Protein AF-A0A653ESE1-F1 (afdb_monomer_lite)

Foldseek 3Di:
DDPVVVLLVVLLVLLLVVLVVQLVVQLVVCVVVVVPVCSNLVSLVVSLVCLVVVLVVVLVVCCVPPVPCSSSSVSSSCSNNVNSVVSNVCCCVPPVVSVVVVD

Secondary structure (DSSP, 8-state):
--HHHHHHHHHHHHHHHHHHHHHHHHHHHHHHTT-TTTHHHHHHHHHHHHHHHHHHHHHHHHHHH-GGGHHHHHHHHHHHHHHHHHHHHHHHHH-THHHHTT-

pLDDT: mean 84.57, std 11.59, range [42.19, 95.62]

Sequence (103 aa):
MTKTRILYVISVALGCVAAIGIWAVSGYVLFVAGLLFYAPTAGLFLGLAVALVGAPLVYLRTRRVRPQSAKLVVAFLAGVLGFLLYGCIAIVIRAPHTIIFLR

Organism: NCBI:txid486698

Structure (mmCIF, N/CA/C/O backbone):
data_AF-A0A653ESE1-F1
#
_entry.id   AF-A0A653ESE1-F1
#
loop_
_atom_site.group_PDB
_atom_site.id
_atom_site.type_symbol
_atom_site.label_atom_id
_atom_site.label_alt_id
_atom_site.label_comp_id
_atom_site.label_asym_id
_atom_site.label_entity_id
_atom_site.label_seq_id
_atom_site.pdbx_PDB_ins_code
_atom_site.Cartn_x
_atom_site.Cartn_y
_atom_site.Cartn_z
_atom_site.occupancy
_atom_site.B_iso_or_equiv
_atom_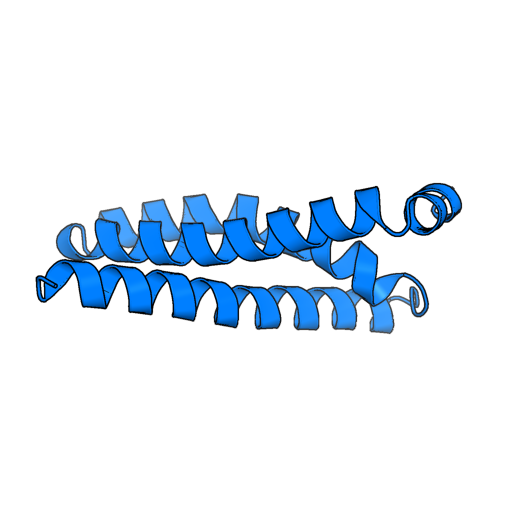site.auth_seq_id
_atom_site.auth_comp_id
_atom_site.auth_asym_id
_atom_site.auth_atom_id
_atom_site.pdbx_PDB_model_num
ATOM 1 N N . MET A 1 1 ? -2.332 14.812 25.291 1.00 58.75 1 MET A N 1
ATOM 2 C CA . MET A 1 1 ? -3.092 14.082 24.242 1.00 58.75 1 MET A CA 1
ATOM 3 C C . MET A 1 1 ? -3.993 13.051 24.911 1.00 58.75 1 MET A C 1
ATOM 5 O O . MET A 1 1 ? -3.522 12.363 25.802 1.00 58.75 1 MET A O 1
ATOM 9 N N . THR A 1 2 ? -5.264 12.932 24.521 1.00 80.50 2 THR A N 1
ATOM 10 C CA . THR A 1 2 ? -6.164 11.891 25.056 1.00 80.50 2 THR A CA 1
ATOM 11 C C . THR A 1 2 ? -5.777 10.505 24.519 1.00 80.50 2 THR A C 1
ATOM 13 O O . THR A 1 2 ? -5.351 10.392 23.369 1.00 80.50 2 THR A O 1
ATOM 16 N N . LYS A 1 3 ? -5.935 9.442 25.324 1.00 81.00 3 LYS A N 1
ATOM 17 C CA . LYS A 1 3 ? -5.583 8.042 24.978 1.00 81.00 3 LYS A CA 1
ATOM 18 C C . LYS A 1 3 ? -6.109 7.615 23.598 1.00 81.00 3 LYS A C 1
ATOM 20 O O . LYS A 1 3 ? -5.410 6.961 22.831 1.00 81.00 3 LYS A O 1
ATOM 25 N N . THR A 1 4 ? -7.309 8.067 23.246 1.00 82.00 4 THR A N 1
ATOM 26 C CA . THR A 1 4 ? -7.939 7.826 21.944 1.00 82.00 4 THR A CA 1
ATOM 27 C C . THR A 1 4 ? -7.156 8.453 20.788 1.00 82.00 4 THR A C 1
ATOM 29 O O . THR A 1 4 ? -6.921 7.775 19.795 1.00 82.00 4 THR A O 1
ATOM 32 N N . ARG A 1 5 ? -6.685 9.706 20.904 1.00 85.12 5 ARG A N 1
ATOM 33 C CA . ARG A 1 5 ? -5.880 10.359 19.849 1.00 85.12 5 ARG A CA 1
ATOM 34 C C . ARG A 1 5 ? -4.577 9.614 19.568 1.00 85.12 5 ARG A C 1
ATOM 36 O O . ARG A 1 5 ? -4.183 9.518 18.414 1.00 85.12 5 ARG A O 1
ATOM 43 N N . ILE A 1 6 ? -3.936 9.072 20.602 1.00 89.19 6 ILE A N 1
ATOM 44 C CA . ILE A 1 6 ? -2.690 8.308 20.455 1.00 89.19 6 ILE A CA 1
ATOM 45 C C . ILE A 1 6 ? -2.941 7.047 19.622 1.00 89.19 6 ILE A C 1
ATOM 47 O O . ILE A 1 6 ? -2.221 6.791 18.662 1.00 89.19 6 ILE A O 1
ATOM 51 N N . LEU A 1 7 ? -4.015 6.310 19.921 1.00 89.75 7 LEU A N 1
ATOM 52 C CA . LEU A 1 7 ? -4.405 5.127 19.150 1.00 89.75 7 LEU A CA 1
ATOM 53 C C . LEU A 1 7 ? -4.708 5.459 17.683 1.00 89.75 7 LEU A C 1
ATOM 55 O O . LEU A 1 7 ? -4.342 4.691 16.800 1.00 89.75 7 LEU A O 1
ATOM 59 N N . TYR A 1 8 ? -5.321 6.614 17.411 1.00 88.88 8 TYR A N 1
ATOM 60 C CA . TYR A 1 8 ? -5.529 7.090 16.042 1.00 88.88 8 TYR A CA 1
ATOM 61 C C . TYR A 1 8 ? -4.211 7.323 15.303 1.00 88.88 8 TYR A C 1
ATOM 63 O O . TYR A 1 8 ? -4.054 6.835 14.188 1.00 88.88 8 TYR A O 1
ATOM 71 N N . VAL A 1 9 ? -3.262 8.032 15.919 1.00 91.19 9 VAL A N 1
ATOM 72 C CA . VAL A 1 9 ? -1.953 8.313 15.306 1.00 91.19 9 VAL A CA 1
ATOM 73 C C . VAL A 1 9 ? -1.187 7.019 15.040 1.00 91.19 9 VAL A C 1
ATOM 75 O O . VAL A 1 9 ? -0.680 6.831 13.937 1.00 91.19 9 VAL A O 1
ATOM 78 N N . ILE A 1 10 ? -1.167 6.097 16.006 1.00 93.50 10 ILE A N 1
ATOM 79 C CA . ILE A 1 10 ? -0.543 4.776 15.840 1.00 93.50 10 ILE A CA 1
ATOM 80 C C . ILE A 1 10 ? -1.204 4.013 14.689 1.00 93.50 10 ILE A C 1
ATOM 82 O O . ILE A 1 10 ? -0.515 3.421 13.864 1.00 93.50 10 ILE A O 1
ATOM 86 N N . SER A 1 11 ? -2.533 4.055 14.598 1.00 92.81 11 SER A N 1
ATOM 87 C CA . SER A 1 11 ? -3.273 3.385 13.531 1.00 92.81 11 SER A CA 1
ATOM 88 C C . SER A 1 11 ? -2.944 3.953 12.149 1.00 92.81 11 SER A C 1
ATOM 90 O O . SER A 1 11 ? -2.754 3.183 11.212 1.00 92.81 11 SER A O 1
ATOM 92 N N . VAL A 1 12 ? -2.835 5.279 12.018 1.00 93.00 12 VAL A N 1
ATOM 93 C CA . VAL A 1 12 ? -2.393 5.932 10.773 1.00 93.00 12 VAL A CA 1
ATOM 94 C C . VAL A 1 12 ? -0.964 5.514 10.430 1.00 93.00 12 VAL A C 1
ATOM 96 O O . VAL A 1 12 ? -0.705 5.126 9.295 1.00 93.00 12 VAL A O 1
ATOM 99 N N . ALA A 1 13 ? -0.051 5.533 11.405 1.00 93.94 13 ALA A N 1
ATOM 100 C CA . ALA A 1 13 ? 1.343 5.140 11.202 1.00 93.94 13 ALA A CA 1
ATOM 101 C C . ALA A 1 13 ? 1.468 3.677 10.747 1.00 93.94 13 ALA A C 1
ATOM 103 O O . ALA A 1 13 ? 2.188 3.388 9.793 1.00 93.94 13 ALA A O 1
ATOM 104 N N . LEU A 1 14 ? 0.709 2.766 11.364 1.00 94.75 14 LEU A N 1
ATOM 105 C CA . LEU A 1 14 ? 0.600 1.373 10.923 1.00 94.75 14 LEU A CA 1
ATOM 106 C C . LEU A 1 14 ? 0.061 1.273 9.491 1.00 94.75 14 LEU A C 1
ATOM 108 O O . LEU A 1 14 ? 0.534 0.441 8.721 1.00 94.75 14 LEU A O 1
ATOM 112 N N . GLY A 1 15 ? -0.886 2.136 9.120 1.00 92.50 15 GLY A N 1
ATOM 113 C CA . GLY A 1 15 ? -1.376 2.254 7.749 1.00 92.50 15 GLY A CA 1
ATOM 114 C C . GLY A 1 15 ? -0.274 2.638 6.762 1.00 92.50 15 GLY A C 1
ATOM 115 O O . GLY A 1 15 ? -0.135 2.005 5.719 1.00 92.50 15 GLY A O 1
ATOM 116 N N . CYS A 1 16 ? 0.569 3.613 7.107 1.00 93.94 16 CYS A N 1
ATOM 117 C CA . CYS A 1 16 ? 1.720 3.987 6.280 1.00 93.94 16 CYS A CA 1
ATOM 118 C C . CYS A 1 16 ? 2.712 2.824 6.120 1.00 93.94 16 CYS A C 1
ATOM 120 O O . CYS A 1 16 ? 3.180 2.563 5.015 1.00 93.94 16 CYS A O 1
ATOM 122 N N . VAL A 1 17 ? 2.997 2.082 7.195 1.00 95.62 17 VAL A N 1
ATOM 123 C CA . VAL A 1 17 ? 3.867 0.892 7.133 1.00 95.62 17 VAL A CA 1
ATOM 124 C C . VAL A 1 17 ? 3.265 -0.182 6.223 1.00 95.62 17 VAL A C 1
ATOM 126 O O . VAL A 1 17 ? 3.964 -0.753 5.387 1.00 95.62 17 VAL A O 1
ATOM 129 N N . ALA A 1 18 ? 1.957 -0.424 6.323 1.00 94.00 18 ALA A N 1
ATOM 130 C CA . ALA A 1 18 ? 1.267 -1.357 5.439 1.00 94.00 18 ALA A CA 1
ATOM 131 C C . ALA A 1 18 ? 1.309 -0.908 3.968 1.00 94.00 18 ALA A C 1
ATOM 133 O O . ALA A 1 18 ? 1.486 -1.746 3.084 1.00 94.00 18 ALA A O 1
ATOM 134 N N . ALA A 1 19 ? 1.214 0.396 3.692 1.00 93.00 19 ALA A N 1
ATOM 135 C CA . ALA A 1 19 ? 1.365 0.927 2.340 1.00 93.00 19 ALA A CA 1
ATOM 136 C C . ALA A 1 19 ? 2.753 0.674 1.740 1.00 93.00 19 ALA A C 1
ATOM 138 O O . ALA A 1 19 ? 2.835 0.367 0.553 1.00 93.00 19 ALA A O 1
ATOM 139 N N . ILE A 1 20 ? 3.823 0.730 2.541 1.00 93.50 20 ILE A N 1
ATOM 140 C CA . ILE A 1 20 ? 5.173 0.353 2.086 1.00 93.50 20 ILE A CA 1
ATOM 141 C C . ILE A 1 20 ? 5.188 -1.115 1.644 1.00 93.50 20 ILE A C 1
ATOM 143 O O . ILE A 1 20 ? 5.725 -1.429 0.585 1.00 93.50 20 ILE A O 1
ATOM 147 N N . GLY A 1 21 ? 4.550 -2.003 2.412 1.00 92.38 21 GLY A N 1
ATOM 148 C CA . GLY A 1 21 ? 4.408 -3.413 2.042 1.00 92.38 21 GLY A CA 1
ATOM 149 C C . GLY A 1 21 ? 3.620 -3.608 0.743 1.00 92.38 21 GLY A C 1
ATOM 150 O O . GLY A 1 21 ? 4.075 -4.320 -0.149 1.00 92.38 21 GLY A O 1
ATOM 151 N N . ILE A 1 22 ? 2.475 -2.933 0.599 1.00 92.94 22 ILE A N 1
ATOM 152 C CA . ILE A 1 22 ? 1.651 -2.979 -0.623 1.00 92.94 22 ILE A CA 1
ATOM 153 C C . ILE A 1 22 ? 2.453 -2.497 -1.835 1.00 92.94 22 ILE A C 1
ATOM 155 O O . ILE A 1 22 ? 2.428 -3.139 -2.886 1.00 92.94 22 ILE A O 1
ATOM 159 N N . TRP A 1 23 ? 3.184 -1.393 -1.688 1.00 93.50 23 TRP A N 1
ATOM 160 C CA . TRP A 1 23 ? 4.048 -0.858 -2.732 1.00 93.50 23 TRP A CA 1
ATOM 161 C C . TRP A 1 23 ? 5.162 -1.837 -3.115 1.00 93.50 23 TRP A C 1
ATOM 163 O O . TRP A 1 23 ? 5.332 -2.127 -4.297 1.00 93.50 23 TRP A O 1
ATOM 173 N N . ALA A 1 24 ? 5.880 -2.388 -2.134 1.00 91.56 24 ALA A N 1
ATOM 174 C CA . ALA A 1 24 ? 6.982 -3.315 -2.373 1.00 91.56 24 ALA A CA 1
ATOM 175 C C . ALA A 1 24 ? 6.512 -4.593 -3.083 1.00 91.56 24 ALA A C 1
ATOM 177 O O . ALA A 1 24 ? 7.136 -5.020 -4.053 1.00 91.56 24 ALA A O 1
ATOM 178 N N . VAL A 1 25 ? 5.382 -5.169 -2.656 1.00 93.25 25 VAL A N 1
ATOM 179 C CA . VAL A 1 25 ? 4.780 -6.340 -3.315 1.00 93.25 25 VAL A CA 1
ATOM 180 C C . VAL A 1 25 ? 4.349 -5.995 -4.740 1.00 93.25 25 VAL A C 1
ATOM 182 O O . VAL A 1 25 ? 4.641 -6.748 -5.665 1.00 93.25 25 VAL A O 1
ATOM 185 N N . SER A 1 26 ? 3.714 -4.839 -4.940 1.00 90.62 26 SER A N 1
ATOM 186 C CA . SER A 1 26 ? 3.297 -4.380 -6.273 1.00 90.62 26 SER A CA 1
ATOM 187 C C . SER A 1 26 ? 4.497 -4.184 -7.205 1.00 90.62 26 SER A C 1
ATOM 189 O O . SER A 1 26 ? 4.468 -4.621 -8.353 1.00 90.62 26 SER A O 1
ATOM 191 N N . GLY A 1 27 ? 5.579 -3.585 -6.701 1.00 87.56 27 GLY A N 1
ATOM 192 C CA . GLY A 1 27 ? 6.834 -3.435 -7.433 1.00 87.56 27 GLY A CA 1
ATOM 193 C C . GLY A 1 27 ? 7.486 -4.779 -7.755 1.00 87.56 27 GLY A C 1
ATOM 194 O O . GLY A 1 27 ? 7.920 -4.989 -8.883 1.00 87.56 27 GLY A O 1
ATOM 195 N N . TYR A 1 28 ? 7.493 -5.725 -6.815 1.00 89.50 28 TYR A N 1
ATOM 196 C CA . TYR A 1 28 ? 8.024 -7.069 -7.051 1.00 89.50 28 TYR A CA 1
ATOM 197 C C . TYR A 1 28 ? 7.244 -7.823 -8.137 1.00 89.50 28 TYR A C 1
ATOM 199 O O . TYR A 1 28 ? 7.850 -8.414 -9.026 1.00 89.50 28 TYR A O 1
ATOM 207 N N . VAL A 1 29 ? 5.909 -7.759 -8.123 1.00 88.75 29 VAL A N 1
ATOM 208 C CA . VAL A 1 29 ? 5.073 -8.373 -9.172 1.00 88.75 29 VAL A CA 1
ATOM 209 C C . VAL A 1 29 ? 5.417 -7.802 -10.551 1.00 88.75 29 VAL A C 1
ATOM 211 O O . VAL A 1 29 ? 5.580 -8.556 -11.507 1.00 88.75 29 VAL A O 1
ATOM 214 N N . LEU A 1 30 ? 5.594 -6.483 -10.652 1.00 87.19 30 LEU A N 1
ATOM 215 C CA . LEU A 1 30 ? 5.978 -5.822 -11.904 1.00 87.19 30 LEU A CA 1
ATOM 216 C C . LEU A 1 30 ? 7.408 -6.161 -12.338 1.00 87.19 30 LEU A C 1
ATOM 218 O O . LEU A 1 30 ? 7.671 -6.304 -13.531 1.00 87.19 30 LEU A O 1
ATOM 222 N N . PHE A 1 31 ? 8.321 -6.326 -11.382 1.00 86.50 31 PHE A N 1
ATOM 223 C CA . PHE A 1 31 ? 9.685 -6.779 -11.636 1.00 86.50 31 PHE A CA 1
ATOM 224 C C . PHE A 1 31 ? 9.696 -8.189 -12.234 1.00 86.50 31 PHE A C 1
ATOM 226 O O . PHE A 1 31 ? 10.325 -8.411 -13.266 1.00 86.50 31 PHE A O 1
ATOM 233 N N . VAL A 1 32 ? 8.951 -9.123 -11.633 1.00 87.44 32 VAL A N 1
ATOM 234 C CA . VAL A 1 32 ? 8.805 -10.499 -12.138 1.00 87.44 32 VAL A CA 1
ATOM 235 C C . VAL A 1 32 ? 8.135 -10.516 -13.517 1.00 87.44 32 VAL A C 1
ATOM 237 O O . VAL A 1 32 ? 8.491 -11.336 -14.358 1.00 87.44 32 VAL A O 1
ATOM 240 N N . ALA A 1 33 ? 7.226 -9.576 -13.786 1.00 85.12 33 ALA A N 1
ATOM 241 C CA . ALA A 1 33 ? 6.603 -9.392 -15.097 1.00 85.12 33 ALA A CA 1
ATOM 242 C C . ALA A 1 33 ? 7.517 -8.721 -16.149 1.00 85.12 33 ALA A C 1
ATOM 244 O O . ALA A 1 33 ? 7.082 -8.505 -17.279 1.00 85.12 33 ALA A O 1
ATOM 245 N N . GLY A 1 34 ? 8.766 -8.380 -15.807 1.00 82.44 34 GLY A N 1
ATOM 246 C CA . GLY A 1 34 ? 9.756 -7.828 -16.738 1.00 82.44 34 GLY A CA 1
ATOM 247 C C . GLY A 1 34 ? 9.804 -6.297 -16.829 1.00 82.44 34 GLY A C 1
ATOM 248 O O . GLY A 1 34 ? 10.608 -5.766 -17.592 1.00 82.44 34 GLY A O 1
ATOM 249 N N . LEU A 1 35 ? 9.023 -5.555 -16.033 1.00 75.94 35 LEU A N 1
ATOM 250 C CA . LEU A 1 35 ? 8.997 -4.079 -16.038 1.00 75.94 35 LEU A CA 1
ATOM 251 C C . LEU A 1 35 ? 10.064 -3.440 -15.125 1.00 75.94 35 LEU A C 1
ATOM 253 O O . LEU A 1 35 ? 9.804 -2.451 -14.443 1.00 75.94 35 LEU A O 1
ATOM 257 N N . LEU A 1 36 ? 11.281 -3.983 -15.123 1.00 68.44 36 LEU A N 1
ATOM 258 C CA . LEU A 1 36 ? 12.380 -3.659 -14.196 1.00 68.44 36 LEU A CA 1
ATOM 259 C C . LEU A 1 36 ? 12.591 -2.158 -13.911 1.00 68.44 36 LEU A C 1
ATOM 261 O O . LEU A 1 36 ? 12.697 -1.768 -12.750 1.00 68.44 36 LEU A O 1
ATOM 265 N N . PHE A 1 37 ? 12.614 -1.310 -14.944 1.00 68.75 37 PHE A N 1
ATOM 266 C CA . PHE A 1 37 ? 12.867 0.132 -14.796 1.00 68.75 37 PHE A CA 1
ATOM 267 C C . PHE A 1 37 ? 11.663 0.933 -14.275 1.00 68.75 37 PHE A C 1
ATOM 269 O O . PHE A 1 37 ? 11.848 1.974 -13.645 1.00 68.75 37 PHE A O 1
ATOM 276 N N . TYR A 1 38 ? 10.437 0.451 -14.500 1.00 71.62 38 TYR A N 1
ATOM 277 C CA . TYR A 1 38 ? 9.197 1.146 -14.125 1.00 71.62 38 TYR A CA 1
ATOM 278 C C . TYR A 1 38 ? 8.523 0.539 -12.894 1.00 71.62 38 TYR A C 1
ATOM 280 O O . TYR A 1 38 ? 7.603 1.130 -12.338 1.00 71.62 38 TYR A O 1
ATOM 288 N N . ALA A 1 39 ? 8.978 -0.624 -12.431 1.00 78.12 39 ALA A N 1
ATOM 289 C CA . ALA A 1 39 ? 8.407 -1.335 -11.295 1.00 78.12 39 ALA A CA 1
ATOM 290 C C . ALA A 1 39 ? 8.262 -0.481 -10.015 1.00 78.12 39 ALA A C 1
ATOM 292 O O . ALA A 1 39 ? 7.205 -0.562 -9.386 1.00 78.12 39 ALA A O 1
ATOM 293 N N . PRO A 1 40 ? 9.223 0.385 -9.626 1.00 78.88 40 PRO A N 1
ATOM 294 C CA . PRO A 1 40 ? 9.074 1.209 -8.425 1.00 78.88 40 PRO A CA 1
ATOM 295 C C . PRO A 1 40 ? 7.983 2.276 -8.570 1.00 78.88 40 PRO A C 1
ATOM 297 O O . PRO A 1 40 ? 7.245 2.541 -7.621 1.00 78.88 40 PRO A O 1
ATOM 300 N N . THR A 1 41 ? 7.865 2.886 -9.752 1.00 83.00 41 THR A N 1
ATOM 301 C CA . THR A 1 41 ? 6.900 3.959 -10.015 1.00 83.00 41 THR A CA 1
ATOM 302 C C . THR A 1 41 ? 5.515 3.388 -10.287 1.00 83.00 41 THR A C 1
ATOM 304 O O . THR A 1 41 ? 4.563 3.727 -9.584 1.00 83.00 41 THR A O 1
ATOM 307 N N . ALA A 1 42 ? 5.397 2.451 -11.226 1.00 83.44 42 ALA A N 1
ATOM 308 C CA . ALA A 1 42 ? 4.156 1.745 -11.527 1.00 83.44 42 ALA A CA 1
ATOM 309 C C . ALA A 1 42 ? 3.639 0.936 -10.324 1.00 83.44 42 ALA A C 1
ATOM 311 O O . ALA A 1 42 ? 2.428 0.826 -10.137 1.00 83.44 42 ALA A O 1
ATOM 312 N N . GLY A 1 43 ? 4.527 0.456 -9.448 1.00 86.06 43 GLY A N 1
ATOM 313 C CA . GLY A 1 43 ? 4.160 -0.214 -8.202 1.00 86.06 43 GLY A CA 1
ATOM 314 C C . GLY A 1 43 ? 3.386 0.682 -7.232 1.00 86.06 43 GLY A C 1
ATOM 315 O O . GLY A 1 43 ? 2.525 0.179 -6.513 1.00 86.06 43 GLY A O 1
ATOM 316 N N . LEU A 1 44 ? 3.625 2.002 -7.221 1.00 88.88 44 LEU A N 1
ATOM 317 C CA . LEU A 1 44 ? 2.841 2.938 -6.397 1.00 88.88 44 LEU A CA 1
ATOM 318 C C . LEU A 1 44 ? 1.417 3.084 -6.928 1.00 88.88 44 LEU A C 1
ATOM 320 O O . LEU A 1 44 ? 0.470 3.013 -6.147 1.00 88.88 44 LEU A O 1
ATOM 324 N N . PHE A 1 45 ? 1.259 3.224 -8.245 1.00 89.25 45 PHE A N 1
ATOM 325 C CA . PHE A 1 45 ? -0.057 3.320 -8.880 1.00 89.25 45 PHE A CA 1
ATOM 326 C C . PHE A 1 45 ? -0.844 2.013 -8.761 1.00 89.25 45 PHE A C 1
ATOM 328 O O . PHE A 1 45 ? -2.025 2.034 -8.416 1.00 89.25 45 PHE A O 1
ATOM 335 N N . LEU A 1 46 ? -0.186 0.872 -8.980 1.00 89.31 46 LEU A N 1
ATOM 336 C CA . LEU A 1 46 ? -0.791 -0.445 -8.804 1.00 89.31 46 LEU A CA 1
ATOM 337 C C . LEU A 1 46 ? -1.184 -0.673 -7.340 1.00 89.31 46 LEU A C 1
ATOM 339 O O . LEU A 1 46 ? -2.315 -1.063 -7.057 1.00 89.31 46 LEU A O 1
ATOM 343 N N . GLY A 1 47 ? -0.288 -0.352 -6.404 1.00 89.56 47 GLY A N 1
ATOM 344 C CA . GLY A 1 47 ? -0.564 -0.430 -4.974 1.00 89.56 47 GLY A CA 1
ATOM 345 C C . GLY A 1 47 ? -1.736 0.458 -4.555 1.00 89.56 47 GLY A C 1
ATOM 346 O O . GLY A 1 47 ? -2.587 0.027 -3.777 1.00 89.56 47 GLY A O 1
ATOM 347 N N . LEU A 1 48 ? -1.834 1.670 -5.112 1.00 92.00 48 LEU A N 1
ATOM 348 C CA . LEU A 1 48 ? -2.962 2.576 -4.895 1.00 92.00 48 LEU A CA 1
ATOM 349 C C . LEU A 1 48 ? -4.271 1.997 -5.444 1.00 92.00 48 LEU A C 1
ATOM 351 O O . LEU A 1 48 ? -5.285 2.038 -4.748 1.00 92.00 48 LEU A O 1
ATOM 355 N N . ALA A 1 49 ? -4.257 1.424 -6.649 1.00 92.00 49 ALA A N 1
ATOM 356 C CA . ALA A 1 49 ? -5.430 0.782 -7.239 1.00 92.00 49 ALA A CA 1
ATOM 357 C C . ALA A 1 49 ? -5.919 -0.393 -6.375 1.00 92.00 49 ALA A C 1
ATOM 359 O O . ALA A 1 49 ? -7.107 -0.483 -6.054 1.00 92.00 49 ALA A O 1
ATOM 360 N N . VAL A 1 50 ? -4.997 -1.243 -5.914 1.00 92.25 50 VAL A N 1
ATOM 361 C CA . VAL A 1 50 ? -5.304 -2.353 -4.999 1.00 92.25 50 VAL A CA 1
ATOM 362 C C . VAL A 1 50 ? -5.863 -1.828 -3.676 1.00 92.25 50 VAL A C 1
ATOM 364 O O . VAL A 1 50 ? -6.867 -2.345 -3.183 1.00 92.25 50 VAL A O 1
ATOM 367 N N . ALA A 1 51 ? -5.268 -0.777 -3.110 1.00 91.88 51 ALA A N 1
ATOM 368 C CA . ALA A 1 51 ? -5.735 -0.175 -1.866 1.00 91.88 51 ALA A CA 1
ATOM 369 C C . ALA A 1 51 ? -7.131 0.454 -2.006 1.00 91.88 51 ALA A C 1
ATOM 371 O O . ALA A 1 51 ? -7.940 0.317 -1.092 1.00 91.88 51 ALA A O 1
ATOM 372 N N . LEU A 1 52 ? -7.453 1.089 -3.136 1.00 91.75 52 LEU A N 1
ATOM 373 C CA . LEU A 1 52 ? -8.769 1.687 -3.391 1.00 91.75 52 LEU A CA 1
ATOM 374 C C . LEU A 1 52 ? -9.888 0.647 -3.485 1.00 91.75 52 LEU A C 1
ATOM 376 O O . LEU A 1 52 ? -10.999 0.911 -3.030 1.00 91.75 52 LEU A O 1
ATOM 380 N N . VAL A 1 53 ? -9.600 -0.539 -4.024 1.00 93.12 53 VAL A N 1
ATOM 381 C CA . VAL A 1 53 ? -10.565 -1.649 -4.084 1.00 93.12 53 VAL A CA 1
ATOM 382 C C . VAL A 1 53 ? -10.617 -2.404 -2.750 1.00 93.12 53 VAL A C 1
ATOM 384 O O . VAL A 1 53 ? -11.690 -2.769 -2.268 1.00 93.12 53 VAL A O 1
ATOM 387 N N . GLY A 1 54 ? -9.467 -2.610 -2.107 1.00 89.00 54 GLY A N 1
ATOM 388 C CA . GLY A 1 54 ? -9.354 -3.334 -0.842 1.00 89.00 54 GLY A CA 1
ATOM 389 C C . GLY A 1 54 ? -9.904 -2.566 0.363 1.00 89.00 54 GLY A C 1
ATOM 390 O O . GLY A 1 54 ? -10.552 -3.158 1.225 1.00 89.00 54 GLY A O 1
ATOM 391 N N . ALA A 1 55 ? -9.703 -1.249 0.427 1.00 88.56 55 ALA A N 1
ATOM 392 C CA . ALA A 1 55 ? -10.152 -0.398 1.530 1.00 88.56 55 ALA A CA 1
ATOM 393 C C . ALA A 1 55 ? -11.664 -0.482 1.817 1.00 88.56 55 ALA A C 1
ATOM 395 O O . ALA A 1 55 ? -12.019 -0.720 2.978 1.00 88.56 55 ALA A O 1
ATOM 396 N N . PRO A 1 56 ? -12.578 -0.345 0.832 1.00 89.19 56 PRO A N 1
ATOM 397 C CA . PRO A 1 56 ? -14.008 -0.476 1.086 1.00 89.19 56 PRO A CA 1
ATOM 398 C C . PRO A 1 56 ? -14.374 -1.893 1.534 1.00 89.19 56 PRO A C 1
ATOM 400 O O . PRO A 1 56 ? -15.185 -2.044 2.446 1.00 89.19 56 PRO A O 1
ATOM 403 N N . LEU A 1 57 ? -13.737 -2.933 0.983 1.00 90.56 57 LEU A N 1
ATOM 404 C CA . LEU A 1 57 ? -13.967 -4.320 1.404 1.00 90.56 57 LEU A CA 1
ATOM 405 C C . LEU A 1 57 ? -13.553 -4.543 2.865 1.00 90.56 57 LEU A C 1
ATOM 407 O O . LEU A 1 57 ? -14.325 -5.095 3.656 1.00 90.56 57 LEU A O 1
ATOM 411 N N . VAL A 1 58 ? -12.368 -4.065 3.252 1.00 88.75 58 VAL A N 1
ATOM 412 C CA . VAL A 1 58 ? -11.859 -4.143 4.630 1.00 88.75 58 VAL A CA 1
ATOM 413 C C . VAL A 1 58 ? -12.749 -3.346 5.581 1.00 88.75 58 VAL A C 1
ATOM 415 O O . VAL A 1 58 ? -13.091 -3.838 6.661 1.00 88.75 58 VAL A O 1
ATOM 418 N N . TYR A 1 59 ? -13.184 -2.151 5.180 1.00 88.69 59 TYR A N 1
ATOM 419 C CA . TYR A 1 59 ? -14.088 -1.327 5.975 1.00 88.69 59 TYR A CA 1
ATOM 420 C C . TYR A 1 59 ? -15.447 -2.003 6.188 1.00 88.69 59 TYR A C 1
ATOM 422 O O . TYR A 1 59 ? -15.884 -2.143 7.332 1.00 88.69 59 TYR A O 1
ATOM 430 N N . LEU A 1 60 ? -16.099 -2.471 5.118 1.00 89.00 60 LEU A N 1
ATOM 431 C CA . LEU A 1 60 ? -17.407 -3.129 5.195 1.00 89.00 60 LEU A CA 1
ATOM 432 C C . LEU A 1 60 ? -17.340 -4.400 6.044 1.00 89.00 60 LEU A C 1
ATOM 434 O O . LEU A 1 60 ? -18.197 -4.607 6.909 1.00 89.00 60 LEU A O 1
ATOM 438 N N . ARG A 1 61 ? -16.300 -5.221 5.854 1.00 89.00 61 ARG A N 1
ATOM 439 C CA . ARG A 1 61 ? -16.085 -6.436 6.649 1.00 89.00 61 ARG A CA 1
ATOM 440 C C . ARG A 1 61 ? -15.873 -6.103 8.124 1.00 89.00 61 ARG A C 1
ATOM 442 O O . ARG A 1 61 ? -16.525 -6.693 8.982 1.00 89.00 61 ARG A O 1
ATOM 449 N N . THR A 1 62 ? -15.020 -5.128 8.430 1.00 87.00 62 THR A N 1
ATOM 450 C CA . THR A 1 62 ? -14.742 -4.736 9.821 1.00 87.00 62 THR A CA 1
ATOM 451 C C . THR A 1 62 ? -15.977 -4.139 10.483 1.00 87.00 62 THR A C 1
ATOM 453 O O . THR A 1 62 ? -16.294 -4.500 11.613 1.00 87.00 62 THR A O 1
ATOM 456 N N . ARG A 1 63 ? -16.723 -3.277 9.786 1.00 85.62 63 ARG A N 1
ATOM 457 C CA . ARG A 1 63 ? -17.946 -2.667 10.320 1.00 85.62 63 ARG A CA 1
ATOM 458 C C . ARG A 1 63 ? -18.994 -3.717 10.692 1.00 85.62 63 ARG A C 1
ATOM 460 O O . ARG A 1 63 ? -19.667 -3.543 11.703 1.00 85.62 63 ARG A O 1
ATOM 467 N N . ARG A 1 64 ? -19.107 -4.798 9.910 1.00 84.12 64 ARG A N 1
ATOM 468 C CA . ARG A 1 64 ? -20.015 -5.918 10.205 1.00 84.12 64 ARG A CA 1
ATOM 469 C C . ARG A 1 64 ? -19.576 -6.739 11.421 1.00 84.12 64 ARG A C 1
ATOM 471 O O . ARG A 1 64 ? -20.429 -7.144 12.196 1.00 84.12 64 ARG A O 1
ATOM 478 N N . VAL A 1 65 ? -18.273 -6.982 11.594 1.00 85.94 65 VAL A N 1
ATOM 479 C CA . VAL A 1 65 ? -17.764 -7.891 12.643 1.00 85.94 65 VAL A CA 1
ATOM 480 C C . VAL A 1 65 ? -17.461 -7.167 13.962 1.00 85.94 65 VAL A C 1
ATOM 482 O O . VAL A 1 65 ? -17.708 -7.715 15.032 1.00 85.94 65 VAL A O 1
ATOM 485 N N . ARG A 1 66 ? -16.911 -5.945 13.918 1.00 82.19 66 ARG A N 1
ATOM 486 C CA . ARG A 1 66 ? -16.513 -5.153 15.100 1.00 82.19 66 ARG A CA 1
ATOM 487 C C . ARG A 1 66 ? -16.775 -3.651 14.892 1.00 82.19 66 ARG A C 1
ATOM 489 O O . ARG A 1 66 ? -15.847 -2.900 14.574 1.00 82.19 66 ARG A O 1
ATOM 496 N N . PRO A 1 67 ? -18.007 -3.166 15.130 1.00 76.12 67 PRO A N 1
ATOM 497 C CA . PRO A 1 67 ? -18.371 -1.767 14.889 1.00 76.12 67 PRO A CA 1
ATOM 498 C C . PRO A 1 67 ? -17.603 -0.772 15.776 1.00 76.12 67 PRO A C 1
ATOM 500 O O . PRO A 1 67 ? -17.304 0.337 15.338 1.00 76.12 67 PRO A O 1
ATOM 503 N N . GLN A 1 68 ? -17.210 -1.173 16.989 1.00 77.25 68 GLN A N 1
ATOM 504 C CA . GLN A 1 68 ? -16.443 -0.326 17.914 1.00 77.25 68 GLN A CA 1
ATOM 505 C C . GLN A 1 68 ? -15.022 -0.006 17.407 1.00 77.25 68 GLN A C 1
ATOM 507 O O . GLN A 1 68 ? -14.487 1.059 17.708 1.0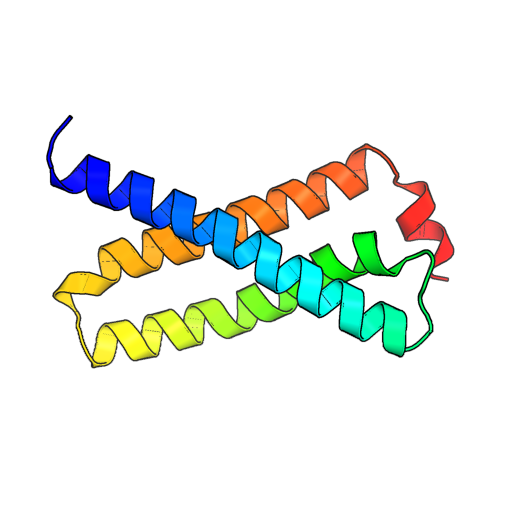0 77.25 68 GLN A O 1
ATOM 512 N N . SER A 1 69 ? -14.422 -0.882 1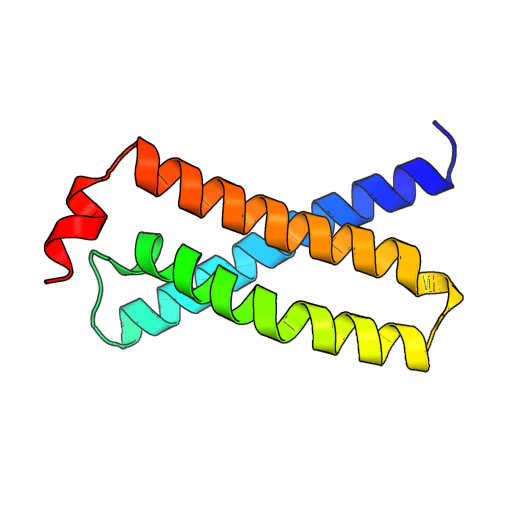6.590 1.00 80.44 69 SER A N 1
ATOM 513 C CA . SER A 1 69 ? -13.068 -0.703 16.037 1.00 80.44 69 SER A CA 1
ATOM 514 C C . SER A 1 69 ? -13.049 -0.011 14.669 1.00 80.44 69 SER A C 1
ATOM 516 O O . SER A 1 69 ? -11.976 0.342 14.179 1.00 80.44 69 SER A O 1
ATOM 518 N N . ALA A 1 70 ? -14.214 0.228 14.055 1.00 83.06 70 ALA A N 1
ATOM 519 C CA . ALA A 1 70 ? -14.316 0.776 12.700 1.00 83.06 70 ALA A CA 1
ATOM 520 C C . ALA A 1 70 ? -13.603 2.131 12.548 1.00 83.06 70 ALA A C 1
ATOM 522 O O . ALA A 1 70 ? -12.997 2.409 11.519 1.00 83.06 70 ALA A O 1
ATOM 523 N N . LYS A 1 71 ? -13.615 2.949 13.604 1.00 85.25 71 LYS A N 1
ATOM 524 C CA . LYS A 1 71 ? -12.943 4.253 13.655 1.00 85.25 71 LYS A CA 1
ATOM 525 C C . LYS A 1 71 ? -11.420 4.166 13.495 1.00 85.25 71 LYS A C 1
ATOM 527 O O . LYS A 1 71 ? -10.839 4.982 12.786 1.00 85.25 71 LYS A O 1
ATOM 532 N N . LEU A 1 72 ? -10.789 3.175 14.127 1.00 87.19 72 LEU A N 1
ATOM 533 C CA . LEU A 1 72 ? -9.349 2.938 14.001 1.00 87.19 72 LEU A CA 1
ATOM 534 C C . LEU A 1 72 ? -9.024 2.356 12.623 1.00 87.19 72 LEU A C 1
ATOM 536 O O . LEU A 1 72 ? -8.078 2.793 11.984 1.00 87.19 72 LEU A O 1
ATOM 540 N N . VAL A 1 73 ? -9.866 1.461 12.100 1.00 89.12 73 VAL A N 1
ATOM 541 C CA . VAL A 1 73 ? -9.680 0.929 10.740 1.00 89.12 73 VAL A CA 1
ATOM 542 C C . VAL A 1 73 ? -9.758 2.026 9.681 1.00 89.12 73 VAL A C 1
ATOM 544 O O . VAL A 1 73 ? -8.941 2.035 8.770 1.00 89.12 73 VAL A O 1
ATOM 547 N N . VAL A 1 74 ? -10.661 3.000 9.818 1.00 90.12 74 VAL A N 1
ATOM 548 C CA . VAL A 1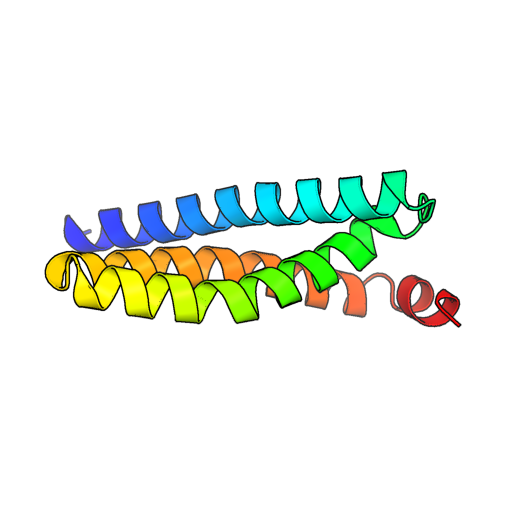 74 ? -10.676 4.171 8.923 1.00 90.12 74 VAL A CA 1
ATOM 549 C C . VAL A 1 74 ? -9.364 4.951 9.015 1.00 90.12 74 VAL A C 1
ATOM 551 O O . VAL A 1 74 ? -8.817 5.329 7.987 1.00 90.12 74 VAL A O 1
ATOM 554 N N . ALA A 1 75 ? -8.827 5.151 10.219 1.00 91.12 75 ALA A N 1
ATOM 555 C CA . ALA A 1 75 ? -7.546 5.831 10.408 1.00 91.12 75 ALA A CA 1
ATOM 556 C C . ALA A 1 75 ? -6.376 5.055 9.776 1.00 91.12 75 ALA A C 1
ATOM 558 O O . ALA A 1 75 ? -5.517 5.644 9.127 1.00 91.12 75 ALA A O 1
ATOM 559 N N . PHE A 1 76 ? -6.377 3.728 9.906 1.00 92.75 76 PHE A N 1
ATOM 560 C CA . PHE A 1 76 ? -5.421 2.851 9.235 1.00 92.75 76 PHE A CA 1
ATOM 561 C C . PHE A 1 76 ? -5.514 2.963 7.709 1.00 92.75 76 PHE A C 1
ATOM 563 O O . PHE A 1 76 ? -4.513 3.224 7.047 1.00 92.75 76 PHE A O 1
ATOM 570 N N . LEU A 1 77 ? -6.720 2.839 7.148 1.00 93.00 77 LEU A N 1
ATOM 571 C CA . LEU A 1 77 ? -6.951 2.955 5.705 1.00 93.00 77 LEU A CA 1
ATOM 572 C C . LEU A 1 77 ? -6.584 4.349 5.177 1.00 93.00 77 LEU A C 1
ATOM 574 O O . LEU A 1 77 ? -6.037 4.459 4.083 1.00 93.00 77 LEU A O 1
ATOM 578 N N . ALA A 1 78 ? -6.824 5.400 5.963 1.00 92.62 78 ALA A N 1
ATOM 579 C CA . ALA A 1 78 ? -6.398 6.756 5.637 1.00 92.62 78 ALA A CA 1
ATOM 580 C C . ALA A 1 78 ? -4.867 6.878 5.581 1.00 92.62 78 ALA A C 1
ATOM 582 O O . ALA A 1 78 ? -4.355 7.540 4.685 1.00 92.62 78 ALA A O 1
ATOM 583 N N . GLY A 1 79 ? -4.135 6.212 6.481 1.00 91.56 79 GLY A N 1
ATOM 584 C CA . GLY A 1 79 ? -2.672 6.129 6.414 1.00 91.56 79 GLY A CA 1
ATOM 585 C C . GLY A 1 79 ? -2.183 5.403 5.161 1.00 91.56 79 GLY A C 1
ATOM 586 O O . GLY A 1 79 ? -1.300 5.905 4.468 1.00 91.56 79 GLY A O 1
ATOM 587 N N . VAL A 1 80 ? -2.812 4.269 4.821 1.00 94.38 80 VAL A N 1
ATOM 588 C CA . VAL A 1 80 ? -2.480 3.502 3.608 1.00 94.38 80 VAL A CA 1
ATOM 589 C C . VAL A 1 80 ? -2.664 4.357 2.353 1.00 94.38 80 VAL A C 1
ATOM 591 O O . VAL A 1 80 ? -1.740 4.522 1.556 1.00 94.38 80 VAL A O 1
ATOM 594 N N . LEU A 1 81 ? -3.862 4.924 2.187 1.00 94.56 81 LEU A N 1
ATOM 595 C CA . LEU A 1 81 ? -4.204 5.741 1.025 1.00 94.56 81 LEU A CA 1
ATOM 596 C C . LEU A 1 81 ? -3.382 7.028 0.985 1.00 94.56 81 LEU A C 1
ATOM 598 O O . LEU A 1 81 ? -2.905 7.402 -0.080 1.00 94.56 81 LEU A O 1
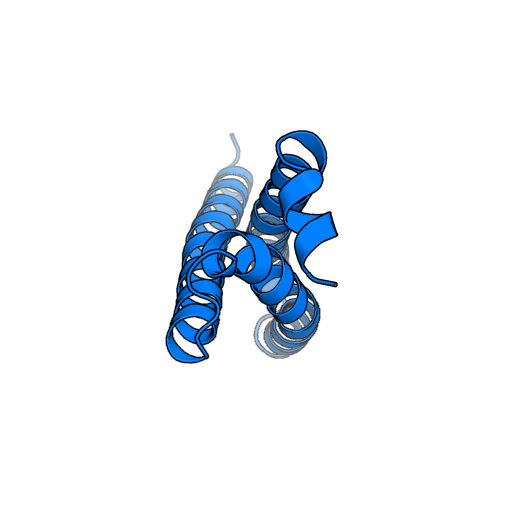ATOM 602 N N . GLY A 1 82 ? -3.179 7.682 2.130 1.00 92.44 82 GLY A N 1
ATOM 603 C CA . GLY A 1 82 ? -2.407 8.917 2.230 1.00 92.44 82 GLY A CA 1
ATOM 604 C C . GLY A 1 82 ? -0.961 8.737 1.779 1.00 92.44 82 GLY A C 1
ATOM 605 O O . GLY A 1 82 ? -0.469 9.542 0.990 1.00 92.44 82 GLY A O 1
ATOM 606 N N . PHE A 1 83 ? -0.300 7.659 2.209 1.00 94.06 83 PHE A N 1
ATOM 607 C CA . PHE A 1 83 ? 1.068 7.359 1.785 1.00 94.06 83 PHE A CA 1
ATOM 608 C C . PHE A 1 83 ? 1.154 7.078 0.280 1.00 94.06 83 PHE A C 1
ATOM 610 O O . PHE A 1 83 ? 1.995 7.654 -0.411 1.00 94.06 83 PHE A O 1
ATOM 617 N N . LEU A 1 84 ? 0.266 6.227 -0.243 1.00 92.12 84 LEU A N 1
ATOM 618 C CA . LEU A 1 84 ? 0.271 5.854 -1.661 1.00 92.12 84 LEU A CA 1
ATOM 619 C C . LEU A 1 84 ? -0.066 7.047 -2.564 1.00 92.12 84 LEU A C 1
ATOM 621 O O . LEU A 1 84 ? 0.608 7.254 -3.571 1.00 92.12 84 LEU A O 1
ATOM 625 N N . LEU A 1 85 ? -1.050 7.868 -2.184 1.00 93.62 85 LEU A N 1
ATOM 626 C CA . LEU A 1 85 ? -1.398 9.100 -2.897 1.00 93.62 85 LEU A CA 1
ATOM 627 C C . LEU A 1 85 ? -0.243 10.094 -2.888 1.00 93.62 85 LEU A C 1
ATOM 629 O O . LEU A 1 85 ? 0.106 10.626 -3.940 1.00 93.62 85 LEU A O 1
ATOM 633 N N . TYR A 1 86 ? 0.375 10.318 -1.727 1.00 92.44 86 TYR A N 1
ATOM 634 C CA . TYR A 1 86 ? 1.539 11.190 -1.623 1.00 92.44 86 TYR A CA 1
ATOM 635 C C . TYR A 1 86 ? 2.676 10.710 -2.534 1.00 92.44 86 TYR A C 1
ATOM 637 O O . TYR A 1 86 ? 3.228 11.509 -3.287 1.00 92.44 86 TYR A O 1
ATOM 645 N N . GLY A 1 87 ? 2.977 9.407 -2.525 1.00 87.75 87 GLY A N 1
ATOM 646 C CA . GLY A 1 87 ? 3.983 8.806 -3.400 1.00 87.75 87 GLY A CA 1
ATOM 647 C C . GLY A 1 87 ? 3.667 8.996 -4.886 1.00 87.75 87 GLY A C 1
ATOM 648 O O . GLY A 1 87 ? 4.536 9.420 -5.647 1.00 87.75 87 GLY A O 1
ATOM 649 N N . CYS A 1 88 ? 2.416 8.759 -5.295 1.00 88.69 88 CYS A N 1
ATOM 650 C CA . CYS A 1 88 ? 1.976 8.972 -6.676 1.00 88.69 88 CYS A CA 1
ATOM 651 C C . CYS A 1 88 ? 2.129 10.442 -7.096 1.00 88.69 88 CYS A C 1
ATOM 653 O O . CYS A 1 88 ? 2.722 10.728 -8.135 1.00 88.69 88 CYS A O 1
ATOM 655 N N . ILE A 1 89 ? 1.651 11.383 -6.275 1.00 88.81 89 ILE A N 1
ATOM 656 C CA . ILE A 1 89 ? 1.747 12.826 -6.549 1.00 88.81 89 ILE A CA 1
ATOM 657 C C . ILE A 1 89 ? 3.215 13.263 -6.632 1.00 88.81 89 ILE A C 1
ATOM 659 O O . ILE A 1 89 ? 3.596 13.985 -7.553 1.00 88.81 89 ILE A O 1
ATOM 663 N N . ALA A 1 90 ? 4.058 12.800 -5.707 1.00 87.25 90 ALA A N 1
ATOM 664 C CA . ALA A 1 90 ? 5.479 13.128 -5.695 1.00 87.25 90 ALA A CA 1
ATOM 665 C C . ALA A 1 90 ? 6.192 12.662 -6.976 1.00 87.25 90 ALA A C 1
ATOM 667 O O . ALA A 1 90 ? 7.030 13.399 -7.498 1.00 87.25 90 ALA A O 1
ATOM 668 N N . ILE A 1 91 ? 5.837 11.488 -7.511 1.00 83.44 91 ILE A N 1
ATOM 669 C CA . ILE A 1 91 ? 6.368 10.989 -8.790 1.00 83.44 91 ILE A CA 1
ATOM 670 C C . ILE A 1 91 ? 5.898 11.848 -9.958 1.00 83.44 91 ILE A C 1
ATOM 672 O O . ILE A 1 91 ? 6.723 12.250 -10.776 1.00 83.44 91 ILE A O 1
ATOM 676 N N . VAL A 1 92 ? 4.601 12.161 -10.019 1.00 82.69 92 VAL A N 1
ATOM 677 C CA . VAL A 1 92 ? 4.028 12.994 -11.089 1.00 82.69 92 VAL A CA 1
ATOM 678 C C . VAL A 1 92 ? 4.731 14.351 -11.160 1.00 82.69 92 VAL A C 1
ATOM 680 O O . VAL A 1 92 ? 5.044 14.822 -12.251 1.00 82.69 92 VAL A O 1
ATOM 683 N N . ILE A 1 93 ? 5.034 14.951 -10.006 1.00 82.19 93 ILE A N 1
ATOM 684 C CA . ILE A 1 93 ? 5.715 16.249 -9.929 1.00 82.19 93 ILE A CA 1
ATOM 685 C C . ILE A 1 93 ? 7.211 16.132 -10.257 1.00 82.19 93 ILE A C 1
ATOM 687 O O . ILE A 1 93 ? 7.738 16.953 -11.004 1.00 82.19 93 ILE A O 1
ATOM 691 N N . ARG A 1 94 ? 7.925 15.154 -9.681 1.00 74.75 94 ARG A N 1
ATOM 692 C CA . ARG A 1 94 ? 9.399 15.089 -9.773 1.00 74.75 94 ARG A CA 1
ATOM 693 C C . ARG A 1 94 ? 9.919 14.420 -11.039 1.00 74.75 94 ARG A C 1
ATOM 695 O O . ARG A 1 94 ? 11.039 14.707 -11.449 1.00 74.75 94 ARG A O 1
ATOM 702 N N . ALA A 1 95 ? 9.153 13.515 -11.634 1.00 66.00 95 ALA A N 1
ATOM 703 C CA . ALA A 1 95 ? 9.610 12.712 -12.760 1.00 66.00 95 ALA A CA 1
ATOM 704 C C . ALA A 1 95 ? 8.499 12.502 -13.803 1.00 66.00 95 ALA A C 1
ATOM 706 O O . ALA A 1 95 ? 8.197 11.355 -14.145 1.00 66.00 95 ALA A O 1
ATOM 707 N N . PRO A 1 96 ? 7.913 13.579 -14.368 1.00 60.34 96 PRO A N 1
ATOM 708 C CA . PRO A 1 96 ? 6.833 13.458 -15.352 1.00 60.34 96 PRO A CA 1
ATOM 709 C C . PRO A 1 96 ? 7.248 12.634 -16.582 1.00 60.34 96 PRO A C 1
ATOM 711 O O . PRO A 1 96 ? 6.432 11.924 -17.158 1.00 60.34 96 PRO A O 1
ATOM 714 N N . HIS A 1 97 ? 8.537 12.643 -16.941 1.00 59.19 97 HIS A N 1
ATOM 715 C CA . HIS A 1 97 ? 9.084 11.858 -18.050 1.00 59.19 97 HIS A CA 1
ATOM 716 C C . HIS A 1 97 ? 8.970 10.338 -17.840 1.00 59.19 97 HIS A C 1
ATOM 718 O O . HIS A 1 97 ? 8.768 9.617 -18.809 1.00 59.19 97 HIS A O 1
ATOM 724 N N . THR A 1 98 ? 9.008 9.835 -16.599 1.00 56.81 98 THR A N 1
ATOM 725 C CA . THR A 1 98 ? 8.848 8.389 -16.322 1.00 56.81 98 THR A CA 1
ATOM 726 C C . THR A 1 98 ? 7.436 7.868 -16.598 1.00 56.81 98 THR A C 1
ATOM 728 O O . THR A 1 98 ? 7.249 6.667 -16.757 1.00 56.81 98 THR A O 1
ATOM 731 N N . ILE A 1 99 ? 6.452 8.767 -16.697 1.00 56.53 99 ILE A N 1
ATOM 732 C CA . ILE A 1 99 ? 5.059 8.453 -17.039 1.00 56.53 99 ILE A CA 1
ATOM 733 C C . ILE A 1 99 ? 4.863 8.475 -18.566 1.00 56.53 99 ILE A C 1
ATOM 735 O O . ILE A 1 99 ? 4.039 7.737 -19.097 1.00 56.53 99 ILE A O 1
ATOM 739 N N . ILE A 1 100 ? 5.641 9.291 -19.286 1.00 51.66 100 ILE A N 1
ATOM 740 C CA . ILE A 1 100 ? 5.502 9.513 -20.736 1.00 51.66 100 ILE A CA 1
ATOM 741 C C . ILE A 1 100 ? 6.103 8.359 -21.564 1.00 51.66 100 ILE A C 1
ATOM 743 O O . ILE A 1 100 ? 5.620 8.088 -22.658 1.00 51.66 100 ILE A O 1
ATOM 747 N N . PHE A 1 101 ? 7.097 7.632 -21.039 1.00 45.34 101 PHE A N 1
ATOM 748 C CA . PHE A 1 101 ? 7.728 6.484 -21.718 1.00 45.34 101 PHE A CA 1
ATOM 749 C C . PHE A 1 101 ? 7.005 5.132 -21.526 1.00 45.34 101 PHE A C 1
ATOM 751 O O . PHE A 1 101 ? 7.519 4.097 -21.937 1.00 45.34 101 PHE A O 1
ATOM 758 N N . LEU A 1 102 ? 5.804 5.124 -20.936 1.00 46.62 102 LEU A N 1
ATOM 759 C CA . LEU A 1 102 ? 4.903 3.958 -20.903 1.00 46.62 102 LEU A CA 1
ATOM 760 C C . LEU A 1 102 ? 4.069 3.801 -22.197 1.00 46.62 102 LEU A C 1
ATOM 762 O O . LEU A 1 102 ? 3.086 3.060 -22.197 1.00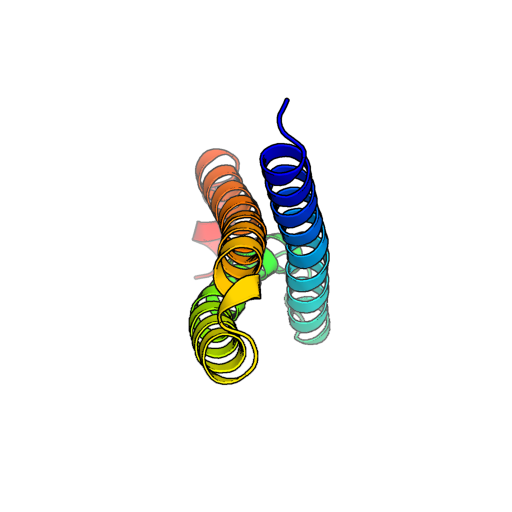 46.62 102 LEU A O 1
ATOM 766 N N . ARG A 1 103 ? 4.426 4.514 -23.274 1.00 42.19 103 ARG A N 1
ATOM 767 C CA . ARG A 1 103 ? 3.740 4.484 -24.572 1.00 42.19 103 ARG A CA 1
ATOM 768 C C . ARG A 1 103 ? 4.507 3.672 -25.605 1.00 42.19 103 ARG A C 1
ATOM 770 O O . ARG A 1 103 ? 5.745 3.827 -25.655 1.00 42.19 103 ARG A O 1
#

Radius of gyration: 15.68 Å; chains: 1; bounding box: 33×27×50 Å